Protein AF-A0A3B9PMF7-F1 (afdb_monomer_lite)

Sequence (106 aa):
FEQRCNMAQVALEPLPDEIAARKGSESGDELESHGRVDIDHLTMGDELILKGLIERHVRFAGSVRAREILNNWGVWRKKFVKVFPHEYRRALAEMAEQREAEKEAA

Foldseek 3Di:
DVVPDPPVFKDKAQADPVLVVCVPPPPDNDPPPQLPDDQDPLPDGPLVSVLSVLSVCCVPVVDPVSVVCNVVVVVNSRVDIDIGTPVNVVVSVVVVVVVVVVVVVD

pLDDT: mean 86.56, std 13.92, range [49.09, 97.94]

Secondary structure (DSSP, 8-state):
-GGGS-TTTEEEEEPP-HHHHHTTSSS-S---STTTS---TTTS-HHHHHHHHHHHHHHHH--HHHHHHHHTHHHHGGG-EEEEEHHHHHHHHHHHHHHHHHHHT-

Radius of gyration: 16.73 Å; chains: 1; bounding box: 38×31×47 Å

Structure (mmCIF, N/CA/C/O backbone):
data_AF-A0A3B9PMF7-F1
#
_entry.id   AF-A0A3B9PMF7-F1
#
loop_
_atom_site.group_PDB
_atom_site.id
_atom_site.type_symbol
_atom_site.label_atom_id
_atom_site.label_alt_id
_atom_site.label_comp_id
_atom_site.label_asym_id
_atom_site.label_entity_id
_atom_site.label_seq_id
_atom_site.pdbx_PDB_ins_code
_atom_site.Cartn_x
_atom_site.Cartn_y
_atom_site.Cartn_z
_atom_site.occupancy
_atom_site.B_iso_or_equiv
_atom_site.auth_seq_id
_atom_site.auth_comp_id
_atom_site.auth_asym_id
_atom_site.auth_atom_id
_atom_site.pdbx_PDB_model_num
ATOM 1 N N . PHE A 1 1 ? -10.395 -1.468 -15.714 1.00 87.81 1 PHE A N 1
ATOM 2 C CA . PHE A 1 1 ? -10.188 -2.208 -14.451 1.00 87.81 1 PHE A CA 1
ATOM 3 C C . PHE A 1 1 ? -11.435 -2.083 -13.594 1.00 87.81 1 PHE A C 1
ATOM 5 O O . PHE A 1 1 ? -12.094 -3.092 -13.410 1.00 87.81 1 PHE A O 1
ATOM 12 N N . GLU A 1 2 ? -11.816 -0.859 -13.231 1.00 92.81 2 GLU A N 1
ATOM 13 C CA . GLU A 1 2 ? -13.017 -0.506 -12.455 1.00 92.81 2 GLU A CA 1
ATOM 14 C C . GLU A 1 2 ? -14.310 -1.240 -12.848 1.00 92.81 2 GLU A C 1
ATOM 16 O O . GLU A 1 2 ? -14.950 -1.831 -11.991 1.00 92.81 2 GLU A O 1
ATOM 21 N N . GLN A 1 3 ? -14.639 -1.324 -14.143 1.00 94.75 3 GLN A N 1
ATOM 22 C CA . GLN A 1 3 ? -15.832 -2.042 -14.634 1.00 94.75 3 GLN A CA 1
ATOM 23 C C . GLN A 1 3 ? -15.886 -3.539 -14.262 1.00 94.75 3 GLN A C 1
ATOM 25 O O . GLN A 1 3 ? -16.918 -4.177 -14.435 1.00 94.75 3 GLN A O 1
ATOM 30 N N . ARG A 1 4 ? -14.770 -4.121 -13.805 1.00 94.88 4 ARG A N 1
ATOM 31 C CA . ARG A 1 4 ? -14.657 -5.530 -13.393 1.00 94.88 4 ARG A CA 1
ATOM 32 C C . ARG A 1 4 ? -14.503 -5.695 -11.875 1.00 94.88 4 ARG A C 1
ATOM 34 O O . ARG A 1 4 ? -14.245 -6.806 -11.423 1.00 94.88 4 ARG A O 1
ATOM 41 N N . CYS A 1 5 ? -14.615 -4.617 -11.099 1.00 95.31 5 CYS A N 1
ATOM 42 C CA . CYS A 1 5 ? -14.511 -4.637 -9.641 1.00 95.31 5 CYS A CA 1
ATOM 43 C C . CYS A 1 5 ? -15.900 -4.687 -8.990 1.00 95.31 5 CYS A C 1
ATOM 45 O O . CYS A 1 5 ? -16.852 -4.091 -9.490 1.00 95.31 5 CYS A O 1
ATOM 47 N N . ASN A 1 6 ? -16.013 -5.365 -7.843 1.00 96.38 6 ASN A N 1
ATOM 48 C CA . ASN A 1 6 ? -17.235 -5.340 -7.041 1.00 96.38 6 ASN A CA 1
ATOM 49 C C . ASN A 1 6 ? -17.338 -4.032 -6.240 1.00 96.38 6 ASN A C 1
ATOM 51 O O . ASN A 1 6 ? -17.015 -3.992 -5.052 1.00 96.38 6 ASN A O 1
ATOM 55 N N . MET A 1 7 ? -17.810 -2.971 -6.892 1.00 96.62 7 MET A N 1
ATOM 56 C CA . MET A 1 7 ? -17.906 -1.633 -6.296 1.00 96.62 7 MET A CA 1
ATOM 57 C C . MET A 1 7 ? -18.889 -1.539 -5.119 1.00 96.62 7 MET A C 1
ATOM 59 O O . MET A 1 7 ? -18.861 -0.556 -4.392 1.00 96.62 7 MET A O 1
ATOM 63 N N . ALA A 1 8 ? -19.735 -2.550 -4.889 1.00 96.69 8 ALA A N 1
ATOM 64 C CA . ALA A 1 8 ? -20.582 -2.602 -3.696 1.00 96.69 8 ALA A CA 1
ATOM 65 C C . ALA A 1 8 ? -19.786 -2.927 -2.418 1.00 96.69 8 ALA A C 1
ATOM 67 O O . ALA A 1 8 ? -20.247 -2.644 -1.316 1.00 96.69 8 ALA A O 1
ATOM 68 N N . GLN A 1 9 ? -18.610 -3.551 -2.549 1.00 96.94 9 GLN A N 1
ATOM 69 C CA . GLN A 1 9 ? -17.801 -4.008 -1.414 1.00 96.94 9 GLN A CA 1
ATOM 70 C C . GLN A 1 9 ? -16.427 -3.344 -1.331 1.00 96.94 9 GLN A C 1
ATOM 72 O O . GLN A 1 9 ? -15.784 -3.433 -0.283 1.00 96.94 9 GLN A O 1
ATOM 77 N N . VAL A 1 10 ? -15.966 -2.683 -2.396 1.00 97.69 10 VAL A N 1
ATOM 78 C CA . VAL A 1 10 ? -14.643 -2.054 -2.432 1.00 97.69 10 VAL A CA 1
ATOM 79 C C . VAL A 1 10 ? -14.703 -0.637 -2.980 1.00 97.69 10 VAL A C 1
ATOM 81 O O . VAL A 1 10 ? -15.423 -0.351 -3.933 1.00 97.69 10 VAL A O 1
ATOM 84 N N . ALA A 1 11 ? -13.850 0.221 -2.427 1.00 96.56 11 ALA A N 1
ATOM 85 C CA . ALA A 1 11 ? -13.500 1.494 -3.031 1.00 96.56 11 ALA A CA 1
ATOM 86 C C . ALA A 1 11 ? -12.210 1.357 -3.844 1.00 96.56 11 ALA A C 1
ATOM 88 O O . ALA A 1 11 ? -11.329 0.558 -3.509 1.00 96.56 11 ALA A O 1
ATOM 89 N N . LEU A 1 12 ? -12.098 2.178 -4.882 1.00 96.50 12 LEU A N 1
ATOM 90 C CA . LEU A 1 12 ? -10.883 2.362 -5.659 1.00 96.50 12 LEU A CA 1
ATOM 91 C C . LEU A 1 12 ? -10.336 3.758 -5.373 1.00 96.50 12 LEU A C 1
ATOM 93 O O . LEU A 1 12 ? -11.003 4.751 -5.652 1.00 96.50 12 LEU A O 1
ATOM 97 N N . GLU A 1 13 ? -9.134 3.828 -4.817 1.00 94.88 13 GLU A N 1
ATOM 98 C CA . GLU A 1 13 ? -8.487 5.078 -4.420 1.00 94.88 13 GLU A CA 1
ATOM 99 C C . GLU A 1 13 ? -7.184 5.258 -5.218 1.00 94.88 13 GLU A C 1
ATOM 101 O O . GLU A 1 13 ? -6.430 4.296 -5.397 1.00 94.88 13 GLU A O 1
ATOM 106 N N . PRO A 1 14 ? -6.891 6.457 -5.750 1.00 95.31 14 PRO A N 1
ATOM 107 C CA . PRO A 1 14 ? -5.600 6.712 -6.378 1.00 95.31 14 PRO A CA 1
ATOM 108 C C . PRO A 1 14 ? -4.484 6.634 -5.331 1.00 95.31 14 PRO A C 1
ATOM 110 O O . PRO A 1 14 ? -4.673 7.024 -4.181 1.00 95.31 14 PRO A O 1
ATOM 113 N N . LEU A 1 15 ? -3.302 6.162 -5.731 1.00 94.19 15 LEU A N 1
ATOM 114 C CA . LEU A 1 15 ? -2.155 6.120 -4.827 1.00 94.19 15 LEU A CA 1
ATOM 115 C C . LEU A 1 15 ? -1.698 7.556 -4.481 1.00 94.19 15 LEU A C 1
ATOM 117 O O . LEU A 1 15 ? -1.367 8.307 -5.406 1.00 94.19 15 LEU A O 1
ATOM 121 N N . PRO A 1 16 ? -1.627 7.957 -3.200 1.00 89.19 16 PRO A N 1
ATOM 122 C CA . PRO A 1 16 ? -1.130 9.276 -2.801 1.00 89.19 16 PRO A CA 1
ATOM 123 C C . PRO A 1 16 ? 0.365 9.439 -3.114 1.00 89.19 16 PRO A C 1
ATOM 125 O O . PRO A 1 16 ? 1.083 8.449 -3.268 1.00 89.19 16 PRO A O 1
ATOM 128 N N . ASP A 1 17 ? 0.820 10.682 -3.311 1.00 89.75 17 ASP A N 1
ATOM 129 C CA . ASP A 1 17 ? 2.230 11.019 -3.601 1.00 89.75 17 ASP A CA 1
ATOM 130 C C . ASP A 1 17 ? 2.971 11.350 -2.304 1.00 89.75 17 ASP A C 1
ATOM 132 O O . ASP A 1 17 ? 3.379 12.481 -2.042 1.00 89.75 17 ASP A O 1
ATOM 136 N N . GLU A 1 18 ? 3.034 10.346 -1.436 1.00 86.19 18 GLU A N 1
ATOM 137 C CA . GLU A 1 18 ? 3.550 10.452 -0.076 1.00 86.19 18 GLU A CA 1
ATOM 138 C C . GLU A 1 18 ? 5.058 10.692 -0.076 1.00 86.19 18 GLU A C 1
ATOM 140 O O . GLU A 1 18 ? 5.547 11.491 0.716 1.00 86.19 18 GLU A O 1
ATOM 145 N N . ILE A 1 19 ? 5.802 10.048 -0.981 1.00 83.69 19 ILE A N 1
ATOM 146 C CA . ILE A 1 19 ? 7.257 10.208 -1.082 1.00 83.69 19 ILE A CA 1
ATOM 147 C C . ILE A 1 19 ? 7.601 11.642 -1.494 1.00 83.69 19 ILE A C 1
ATOM 149 O O . ILE A 1 19 ? 8.506 12.244 -0.915 1.00 83.69 19 ILE A O 1
ATOM 153 N N . ALA A 1 20 ? 6.884 12.218 -2.466 1.00 83.56 20 ALA A N 1
ATOM 154 C CA . ALA A 1 20 ? 7.100 13.613 -2.841 1.00 83.56 20 ALA A CA 1
ATOM 155 C C . ALA A 1 20 ? 6.658 14.583 -1.739 1.00 83.56 20 ALA A C 1
ATOM 157 O O . ALA A 1 20 ? 7.334 15.584 -1.526 1.00 83.56 20 ALA A O 1
ATOM 158 N N . ALA A 1 21 ? 5.569 14.287 -1.023 1.00 79.44 21 ALA A N 1
ATOM 159 C CA . ALA A 1 21 ? 5.116 15.107 0.100 1.00 79.44 21 ALA A CA 1
ATOM 160 C C . ALA A 1 21 ? 6.094 15.082 1.290 1.00 79.44 21 ALA A C 1
ATOM 162 O O . ALA A 1 21 ? 6.196 16.066 2.019 1.00 79.44 21 ALA A O 1
ATOM 163 N N . ARG A 1 22 ? 6.821 13.973 1.484 1.00 74.69 22 ARG A N 1
ATOM 164 C CA . ARG A 1 22 ? 7.808 13.817 2.563 1.00 74.69 22 ARG A CA 1
ATOM 165 C C . ARG A 1 22 ? 9.158 14.462 2.250 1.00 74.69 22 ARG A C 1
ATOM 167 O O . ARG A 1 22 ? 9.859 14.848 3.187 1.00 74.69 22 ARG A O 1
ATOM 174 N N . LYS A 1 23 ? 9.509 14.595 0.963 1.00 67.50 23 LYS A N 1
ATOM 175 C CA . LYS A 1 23 ? 10.734 15.272 0.512 1.00 67.50 23 LYS A CA 1
ATOM 176 C C . LYS A 1 23 ? 10.790 16.694 1.073 1.00 67.50 23 LYS A C 1
ATOM 178 O O . LYS A 1 23 ? 10.004 17.552 0.681 1.00 67.50 23 LYS A O 1
ATOM 183 N N . GLY A 1 24 ? 11.747 16.939 1.967 1.00 60.31 24 GLY A N 1
ATOM 184 C CA . GLY A 1 24 ? 11.939 18.231 2.638 1.00 60.31 24 GLY A CA 1
ATOM 185 C C . GLY A 1 24 ? 11.293 18.360 4.024 1.00 60.31 24 GLY A C 1
ATOM 186 O O . GLY A 1 24 ? 11.369 19.436 4.610 1.00 60.31 24 GLY A O 1
ATOM 187 N N . SER A 1 25 ? 10.686 17.297 4.566 1.00 64.62 25 SER A N 1
ATOM 188 C CA . SER A 1 25 ? 10.259 17.241 5.974 1.00 64.62 25 SER A CA 1
ATOM 189 C C . SER A 1 25 ? 11.411 16.819 6.904 1.00 64.62 25 SER A C 1
ATOM 191 O O . SER A 1 25 ? 12.331 16.125 6.478 1.00 64.62 25 SER A O 1
ATOM 193 N N . GLU A 1 26 ? 11.370 17.215 8.185 1.00 55.66 26 GLU A N 1
ATOM 194 C CA . GLU A 1 26 ? 12.405 16.878 9.191 1.00 55.66 26 GLU A CA 1
ATOM 195 C C . GLU A 1 26 ? 12.543 15.365 9.456 1.00 55.66 26 GLU A C 1
ATOM 197 O O . GLU A 1 26 ? 13.562 14.901 9.966 1.00 55.66 26 GLU A O 1
ATOM 202 N N . SER A 1 27 ? 11.537 14.571 9.076 1.00 53.28 27 SER A N 1
ATOM 203 C CA . SER A 1 27 ? 11.642 13.113 9.003 1.00 53.28 27 SER A CA 1
ATOM 204 C C . SER A 1 27 ? 12.359 12.741 7.702 1.00 53.28 27 SER A C 1
ATOM 206 O O . SER A 1 27 ? 11.709 12.611 6.670 1.00 53.28 27 SER A O 1
ATOM 208 N N . GLY A 1 28 ? 13.689 12.640 7.750 1.00 49.09 28 GLY A N 1
ATOM 209 C CA . GLY A 1 28 ? 14.573 12.513 6.584 1.00 49.09 28 GLY A CA 1
ATOM 210 C C . GLY A 1 28 ? 14.181 11.492 5.500 1.00 49.09 28 GLY A C 1
ATOM 211 O O . GLY A 1 28 ? 13.415 10.553 5.718 1.00 49.09 28 GLY A O 1
ATOM 212 N N . ASP A 1 29 ? 14.776 11.678 4.316 1.00 51.44 29 ASP A N 1
ATOM 213 C CA . ASP A 1 29 ? 14.541 10.904 3.082 1.00 51.44 29 ASP A CA 1
ATOM 214 C C . ASP A 1 29 ? 14.922 9.408 3.183 1.00 51.44 29 ASP A C 1
ATOM 216 O O . ASP A 1 29 ? 14.587 8.609 2.304 1.00 51.44 29 ASP A O 1
ATOM 220 N N . GLU A 1 30 ? 15.611 8.996 4.249 1.00 51.47 30 GLU A N 1
ATOM 221 C CA . GLU A 1 30 ? 16.131 7.642 4.418 1.00 51.47 30 GLU A CA 1
ATOM 222 C C . GLU A 1 30 ? 15.145 6.727 5.151 1.00 51.47 30 GLU A C 1
ATOM 224 O O . GLU A 1 30 ? 15.212 6.512 6.359 1.00 51.47 30 GLU A O 1
ATOM 229 N N . LEU A 1 31 ? 14.275 6.085 4.374 1.00 54.84 31 LEU A N 1
ATOM 230 C CA . LEU A 1 31 ? 13.784 4.748 4.717 1.00 54.84 31 LEU A CA 1
ATOM 231 C C . LEU A 1 31 ? 14.308 3.709 3.709 1.00 54.84 31 LEU A C 1
ATOM 233 O O . LEU A 1 31 ? 13.605 2.778 3.328 1.00 54.84 31 LEU A O 1
ATOM 237 N N . GLU A 1 32 ? 15.550 3.862 3.240 1.00 52.62 32 GLU A N 1
ATOM 238 C CA . GLU A 1 32 ? 16.166 2.954 2.263 1.00 52.62 32 GLU A CA 1
ATOM 239 C C . GLU A 1 32 ? 16.997 1.853 2.934 1.00 52.62 32 GLU A C 1
ATOM 241 O O . GLU A 1 32 ? 18.189 1.687 2.703 1.00 52.62 32 GLU A O 1
ATOM 246 N N . SER A 1 33 ? 16.346 1.001 3.724 1.00 53.19 33 SER A N 1
ATOM 247 C CA . SER A 1 33 ? 16.877 -0.342 3.981 1.00 53.19 33 SER A CA 1
ATOM 248 C C . SER A 1 33 ? 16.244 -1.298 2.969 1.00 53.19 33 SER A C 1
ATOM 250 O O . SER A 1 33 ? 15.332 -2.059 3.300 1.00 53.19 33 SER A O 1
ATOM 252 N N . HIS A 1 34 ? 16.707 -1.208 1.714 1.00 52.38 34 HIS A N 1
ATOM 253 C CA . HIS A 1 34 ? 16.377 -2.038 0.545 1.00 52.38 34 HIS A CA 1
ATOM 254 C C . HIS A 1 34 ? 15.593 -3.326 0.873 1.00 52.38 34 HIS A C 1
ATOM 256 O O . HIS A 1 34 ? 16.185 -4.396 1.067 1.00 52.38 34 HIS A O 1
ATOM 262 N N . GLY A 1 35 ? 14.263 -3.248 0.963 1.00 53.34 35 GLY A N 1
ATOM 263 C CA . GLY A 1 35 ? 13.368 -4.387 1.204 1.00 53.34 35 GLY A CA 1
ATOM 264 C C . GLY A 1 35 ? 13.629 -5.250 2.453 1.00 53.34 35 GLY A C 1
ATOM 265 O O . GLY A 1 35 ? 13.096 -6.358 2.507 1.00 53.34 35 GLY A O 1
ATOM 266 N N . ARG A 1 36 ? 14.449 -4.796 3.413 1.00 57.62 36 ARG A N 1
ATOM 267 C CA . ARG A 1 36 ? 14.772 -5.486 4.683 1.00 57.62 36 ARG A CA 1
ATOM 268 C C . ARG A 1 36 ? 13.911 -5.028 5.865 1.00 57.62 36 ARG A C 1
ATOM 270 O O . ARG A 1 36 ? 13.946 -5.675 6.901 1.00 57.62 36 ARG A O 1
ATOM 277 N N . VAL A 1 37 ? 13.172 -3.932 5.711 1.00 63.19 37 VAL A N 1
ATOM 278 C CA . VAL A 1 37 ? 12.221 -3.437 6.718 1.00 63.19 37 VAL A CA 1
ATOM 279 C C . VAL A 1 37 ? 10.928 -4.236 6.605 1.00 63.19 37 VAL A C 1
ATOM 281 O O . VAL A 1 37 ? 10.489 -4.504 5.481 1.00 63.19 37 VAL A O 1
ATOM 284 N N . ASP A 1 38 ? 10.342 -4.626 7.735 1.00 74.44 38 ASP A N 1
ATOM 285 C CA . ASP A 1 38 ? 9.016 -5.238 7.769 1.00 74.44 38 ASP A CA 1
ATOM 286 C C . ASP A 1 38 ? 7.964 -4.258 7.251 1.00 74.44 38 ASP A C 1
ATOM 288 O O . ASP A 1 38 ? 7.966 -3.076 7.579 1.00 74.44 38 ASP A O 1
ATOM 292 N N . ILE A 1 39 ? 7.101 -4.755 6.369 1.00 75.81 39 ILE A N 1
ATOM 293 C CA . ILE A 1 39 ? 6.080 -3.944 5.714 1.00 75.81 39 ILE A CA 1
ATOM 294 C C . ILE A 1 39 ? 4.838 -3.999 6.586 1.00 75.81 39 ILE A C 1
ATOM 296 O O . ILE A 1 39 ? 4.214 -5.055 6.696 1.00 75.81 39 ILE A O 1
ATOM 300 N N . ASP A 1 40 ? 4.481 -2.861 7.167 1.00 78.88 40 ASP A N 1
ATOM 301 C CA . ASP A 1 40 ? 3.295 -2.716 7.998 1.00 78.88 40 ASP A CA 1
ATOM 302 C C . ASP A 1 40 ? 2.313 -1.726 7.364 1.00 78.88 40 ASP A C 1
ATOM 304 O O . ASP A 1 40 ? 2.578 -0.533 7.236 1.00 78.88 40 ASP A O 1
ATOM 308 N N . HIS A 1 41 ? 1.152 -2.244 6.973 1.00 80.38 41 HIS A N 1
ATOM 309 C CA . HIS A 1 41 ? 0.080 -1.486 6.334 1.00 80.38 41 HIS A CA 1
ATOM 310 C C . HIS A 1 41 ? -0.664 -0.535 7.280 1.00 80.38 41 HIS A C 1
ATOM 312 O O . HIS A 1 41 ? -1.465 0.268 6.807 1.00 80.38 41 HIS A O 1
ATOM 318 N N . LEU A 1 42 ? -0.443 -0.637 8.594 1.00 80.12 42 LEU A N 1
ATOM 319 C CA . LEU A 1 42 ? -1.070 0.234 9.588 1.00 80.12 42 LEU A CA 1
ATOM 320 C C . LEU A 1 42 ? -0.220 1.459 9.922 1.00 80.12 42 LEU A C 1
ATOM 322 O O . LEU A 1 42 ? -0.760 2.461 10.385 1.00 80.12 42 LEU A O 1
ATOM 326 N N . THR A 1 43 ? 1.096 1.375 9.727 1.00 80.00 43 THR A N 1
ATOM 327 C CA . THR A 1 43 ? 2.049 2.403 10.173 1.00 80.00 43 THR A CA 1
ATOM 328 C C . THR A 1 43 ? 2.847 3.025 9.032 1.00 80.00 43 THR A C 1
ATOM 330 O O . THR A 1 43 ? 3.380 4.124 9.188 1.00 80.00 43 THR A O 1
ATOM 333 N N . MET A 1 44 ? 2.919 2.363 7.875 1.00 83.88 44 MET A N 1
ATOM 334 C CA . MET A 1 44 ? 3.617 2.869 6.697 1.00 83.88 44 MET A CA 1
ATOM 335 C C . MET A 1 44 ? 2.643 3.444 5.666 1.00 83.88 44 MET A C 1
ATOM 337 O O . MET A 1 44 ? 1.510 2.991 5.533 1.00 83.88 44 MET A O 1
ATOM 341 N N . GLY A 1 45 ? 3.124 4.423 4.898 1.00 88.56 45 GLY A N 1
ATOM 342 C CA . GLY A 1 45 ? 2.388 4.975 3.761 1.00 88.56 45 GLY A CA 1
ATOM 343 C C . GLY A 1 45 ? 2.225 3.962 2.623 1.00 88.56 45 GLY A C 1
ATOM 344 O O . GLY A 1 45 ? 3.120 3.143 2.368 1.00 88.56 45 GLY A O 1
ATOM 345 N N . ASP A 1 46 ? 1.095 4.032 1.920 1.00 91.88 46 ASP A N 1
ATOM 346 C CA . ASP A 1 46 ? 0.745 3.110 0.835 1.00 91.88 46 ASP A CA 1
ATOM 347 C C . ASP A 1 46 ? 1.790 3.111 -0.291 1.00 91.88 46 ASP A C 1
ATOM 349 O O . ASP A 1 46 ? 2.104 2.061 -0.863 1.00 91.88 46 ASP A O 1
ATOM 353 N N . GLU A 1 47 ? 2.349 4.279 -0.623 1.00 92.25 47 GLU A N 1
ATOM 354 C CA . GLU A 1 47 ? 3.350 4.402 -1.680 1.00 92.25 47 GLU A CA 1
ATOM 355 C C . GLU A 1 47 ? 4.652 3.695 -1.295 1.00 92.25 47 GLU A C 1
ATOM 357 O O . GLU A 1 47 ? 5.251 2.995 -2.120 1.00 92.25 47 GLU A O 1
ATOM 362 N N . LEU A 1 48 ? 5.071 3.845 -0.036 1.00 88.88 48 LEU A N 1
ATOM 363 C CA . LEU A 1 48 ? 6.277 3.214 0.495 1.00 88.88 48 LEU A CA 1
ATOM 364 C C . LEU A 1 48 ? 6.128 1.694 0.534 1.00 88.88 48 LEU A C 1
ATOM 366 O O . LEU A 1 48 ? 7.021 0.975 0.077 1.00 88.88 48 LEU A O 1
ATOM 370 N N . ILE A 1 49 ? 4.983 1.211 1.021 1.00 91.19 49 ILE A N 1
ATOM 371 C CA . ILE A 1 49 ? 4.644 -0.215 1.042 1.00 91.19 49 ILE A CA 1
ATOM 372 C C . ILE A 1 49 ? 4.720 -0.789 -0.371 1.00 91.19 49 ILE A C 1
ATOM 374 O O . ILE A 1 49 ? 5.410 -1.784 -0.609 1.00 91.19 49 ILE A O 1
ATOM 378 N N . LEU A 1 50 ? 4.042 -0.149 -1.326 1.00 94.19 50 LEU A N 1
ATOM 379 C CA . LEU A 1 50 ? 3.982 -0.627 -2.700 1.00 94.19 50 LEU A CA 1
ATOM 380 C C . LEU A 1 50 ? 5.370 -0.659 -3.348 1.00 94.19 50 LEU A C 1
ATOM 382 O O . LEU A 1 50 ? 5.747 -1.679 -3.930 1.00 94.19 50 LEU A O 1
ATOM 386 N N . LYS A 1 51 ? 6.145 0.426 -3.231 1.00 92.69 51 LYS A N 1
ATOM 387 C CA . LYS A 1 51 ? 7.504 0.494 -3.782 1.00 92.69 51 LYS A CA 1
ATOM 388 C C . LYS A 1 51 ? 8.394 -0.599 -3.172 1.00 92.69 51 LYS A C 1
ATOM 390 O O . LYS A 1 51 ? 9.041 -1.334 -3.918 1.00 92.69 51 LYS A O 1
ATOM 395 N N . GLY A 1 52 ? 8.338 -0.795 -1.851 1.00 91.06 52 GLY A N 1
ATOM 396 C CA . GLY A 1 52 ? 9.085 -1.844 -1.149 1.00 91.06 52 GLY A CA 1
ATOM 397 C C . GLY A 1 52 ? 8.702 -3.270 -1.572 1.00 91.06 52 GLY A C 1
ATOM 398 O O . GLY A 1 52 ? 9.578 -4.120 -1.761 1.00 91.06 52 GLY A O 1
ATOM 399 N N . LEU A 1 53 ? 7.412 -3.551 -1.793 1.00 93.69 53 LEU A N 1
ATOM 400 C CA . LEU A 1 53 ? 6.957 -4.844 -2.325 1.00 93.69 53 LEU A CA 1
ATOM 401 C C . LEU A 1 53 ? 7.479 -5.094 -3.747 1.00 93.69 53 LEU A C 1
ATOM 403 O O . LEU A 1 53 ? 7.911 -6.206 -4.062 1.00 93.69 53 LEU A O 1
ATOM 407 N N . ILE A 1 54 ? 7.483 -4.067 -4.598 1.00 94.81 54 ILE A N 1
ATOM 408 C CA . ILE A 1 54 ? 7.997 -4.163 -5.971 1.00 94.81 54 ILE A CA 1
ATOM 409 C C . ILE A 1 54 ? 9.516 -4.390 -5.961 1.00 94.81 54 ILE A C 1
ATOM 411 O O . ILE A 1 54 ? 10.010 -5.234 -6.711 1.00 94.81 54 ILE A O 1
ATOM 415 N N . GLU A 1 55 ? 10.262 -3.727 -5.076 1.00 93.88 55 GLU A N 1
ATOM 416 C CA . GLU A 1 55 ? 11.698 -3.971 -4.871 1.00 93.88 55 GLU A CA 1
ATOM 417 C C . GLU A 1 55 ? 11.985 -5.410 -4.429 1.00 93.88 55 GLU A C 1
ATOM 419 O O . GLU A 1 55 ? 12.856 -6.076 -5.002 1.00 93.88 55 GLU A O 1
ATOM 424 N N . ARG A 1 56 ? 11.222 -5.930 -3.455 1.00 92.69 56 ARG A N 1
ATOM 425 C CA . ARG A 1 56 ? 11.309 -7.341 -3.042 1.00 92.69 56 ARG A CA 1
ATOM 426 C C . ARG A 1 56 ? 11.033 -8.271 -4.221 1.00 92.69 56 ARG A C 1
ATOM 428 O O . ARG A 1 56 ? 11.762 -9.241 -4.410 1.00 92.69 56 ARG A O 1
ATOM 435 N N . HIS A 1 57 ? 10.041 -7.963 -5.053 1.00 95.56 57 HIS A N 1
ATOM 436 C CA . HIS A 1 57 ? 9.740 -8.761 -6.237 1.00 95.56 57 HIS A CA 1
ATOM 437 C C . HIS A 1 57 ? 10.884 -8.745 -7.269 1.00 95.56 57 HIS A C 1
ATOM 439 O O . HIS A 1 57 ? 11.228 -9.797 -7.805 1.00 95.56 57 HIS A O 1
ATOM 445 N N . VAL A 1 58 ? 11.548 -7.605 -7.504 1.00 95.44 58 VAL A N 1
ATOM 446 C CA . VAL A 1 58 ? 12.767 -7.565 -8.340 1.00 95.44 58 VAL A CA 1
ATOM 447 C C . VAL A 1 58 ? 13.866 -8.440 -7.744 1.00 95.44 58 VAL A C 1
ATOM 449 O O . VAL A 1 58 ? 14.500 -9.196 -8.478 1.00 95.44 58 VAL A O 1
ATOM 452 N N . ARG A 1 59 ? 14.087 -8.356 -6.428 1.00 92.25 59 ARG A N 1
ATOM 453 C CA . ARG A 1 59 ? 15.132 -9.120 -5.736 1.00 92.25 59 ARG A CA 1
ATOM 454 C C . ARG A 1 59 ? 14.895 -10.626 -5.809 1.00 92.25 59 ARG A C 1
ATOM 456 O O . ARG A 1 59 ? 15.820 -11.360 -6.131 1.00 92.25 59 ARG A O 1
ATOM 463 N N . PHE A 1 60 ? 13.688 -11.076 -5.477 1.00 94.69 60 PHE A N 1
ATOM 464 C CA . PHE A 1 60 ? 13.398 -12.501 -5.319 1.00 94.69 60 PHE A CA 1
ATOM 465 C C . PHE A 1 60 ? 12.970 -13.184 -6.619 1.00 94.69 60 PHE A C 1
ATOM 467 O O . PHE A 1 60 ? 13.228 -14.370 -6.781 1.00 94.69 60 PHE A O 1
ATOM 474 N N . ALA A 1 61 ? 12.343 -12.458 -7.550 1.00 96.25 61 ALA A N 1
ATOM 475 C CA . ALA A 1 61 ? 11.843 -13.025 -8.805 1.00 96.25 61 ALA A CA 1
ATOM 476 C C . ALA A 1 61 ? 12.589 -12.530 -10.056 1.00 96.25 61 ALA A C 1
ATOM 478 O O . ALA A 1 61 ? 12.279 -12.972 -11.159 1.00 96.25 61 ALA A O 1
ATOM 479 N N . GLY A 1 62 ? 13.535 -11.591 -9.931 1.00 94.94 62 GLY A N 1
ATOM 480 C CA . GLY A 1 62 ? 14.297 -11.073 -11.075 1.00 94.94 62 GLY A CA 1
ATOM 481 C C . GLY A 1 62 ? 13.450 -10.328 -12.114 1.00 94.94 62 GLY A C 1
ATOM 482 O O . GLY A 1 62 ? 13.865 -10.193 -13.263 1.00 94.94 62 GLY A O 1
ATOM 483 N N . SER A 1 63 ? 12.258 -9.854 -11.738 1.00 97.88 63 SER A N 1
ATOM 484 C CA . SER A 1 63 ? 11.266 -9.312 -12.673 1.00 97.88 63 SER A CA 1
ATOM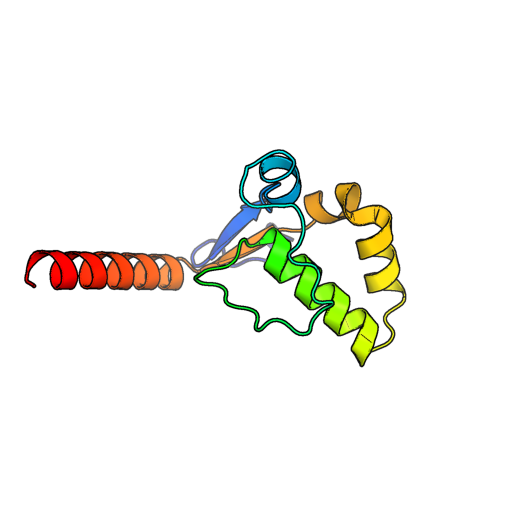 485 C C . SER A 1 63 ? 11.761 -8.054 -13.397 1.00 97.88 63 SER A C 1
ATOM 487 O O . SER A 1 63 ? 11.908 -6.983 -12.803 1.00 97.88 63 SER A O 1
ATOM 489 N N . VAL A 1 64 ? 11.972 -8.176 -14.715 1.00 97.94 64 VAL A N 1
ATOM 490 C CA . VAL A 1 64 ? 12.343 -7.057 -15.603 1.00 97.94 64 VAL A CA 1
ATOM 491 C C . VA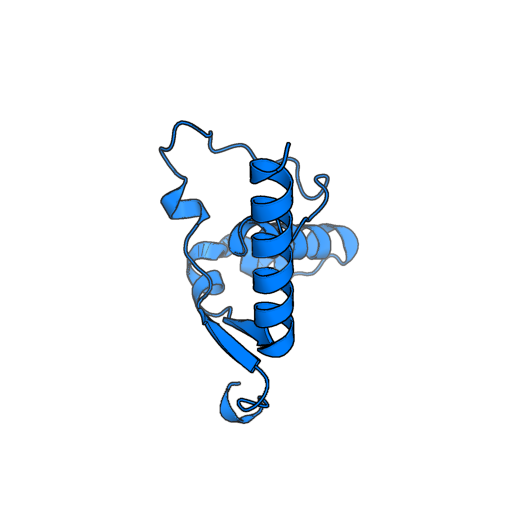L A 1 64 ? 11.275 -5.969 -15.561 1.00 97.94 64 VAL A C 1
ATOM 493 O O . VAL A 1 64 ? 11.589 -4.790 -15.421 1.00 97.94 64 VAL A O 1
ATOM 496 N N . ARG A 1 65 ? 9.999 -6.368 -15.578 1.00 97.75 65 ARG A N 1
ATOM 497 C CA . ARG A 1 65 ? 8.876 -5.434 -15.526 1.00 97.75 65 ARG A CA 1
ATOM 498 C C . ARG A 1 65 ? 8.851 -4.623 -14.233 1.00 97.75 65 ARG A C 1
ATOM 500 O O . ARG A 1 65 ? 8.618 -3.420 -14.266 1.00 97.75 65 ARG A O 1
ATOM 507 N N . ALA A 1 66 ? 9.101 -5.260 -13.094 1.00 97.25 66 ALA A N 1
ATOM 508 C CA . ALA A 1 66 ? 9.164 -4.546 -11.823 1.00 97.25 66 ALA A CA 1
ATOM 509 C C . ALA A 1 66 ? 10.348 -3.569 -11.775 1.00 97.25 66 ALA A C 1
ATOM 511 O O . ALA A 1 66 ? 10.202 -2.458 -11.272 1.00 97.25 66 ALA A O 1
ATOM 512 N N . ARG A 1 67 ? 11.484 -3.925 -12.389 1.00 97.31 67 ARG A N 1
ATOM 513 C CA . ARG A 1 67 ? 12.629 -3.015 -12.537 1.00 97.31 67 ARG A CA 1
ATOM 514 C C . ARG A 1 67 ? 12.291 -1.797 -13.401 1.00 97.31 67 ARG A C 1
ATOM 516 O O . ARG A 1 67 ? 12.614 -0.680 -13.016 1.00 97.31 67 ARG A O 1
ATOM 523 N N . GLU A 1 68 ? 11.594 -1.985 -14.522 1.00 97.88 68 GLU A N 1
ATOM 524 C CA . GLU A 1 68 ? 11.101 -0.873 -15.354 1.00 97.88 68 GLU A CA 1
ATOM 525 C C . GLU A 1 68 ? 10.162 0.065 -14.588 1.00 97.88 68 GLU A C 1
ATOM 527 O O . GLU A 1 68 ? 10.245 1.286 -14.754 1.00 97.88 68 GLU A O 1
ATOM 532 N N . ILE A 1 69 ? 9.275 -0.507 -13.763 1.00 97.56 69 ILE A N 1
ATOM 533 C CA . ILE A 1 69 ? 8.337 0.247 -12.927 1.00 97.56 69 ILE A CA 1
ATOM 534 C C . ILE A 1 69 ? 9.099 1.123 -11.931 1.00 97.56 69 ILE A C 1
ATOM 536 O O . ILE A 1 69 ? 8.831 2.322 -11.869 1.00 97.56 69 ILE A O 1
ATOM 540 N N . LEU A 1 70 ? 10.072 0.555 -11.209 1.00 95.38 70 LEU A N 1
ATOM 541 C CA . LEU A 1 70 ? 10.895 1.296 -10.245 1.00 95.38 70 LEU A CA 1
ATOM 542 C C . LEU A 1 70 ? 11.722 2.397 -10.921 1.00 95.38 70 LEU A C 1
ATOM 544 O O . LEU A 1 70 ? 11.749 3.525 -10.436 1.00 95.38 70 LEU A O 1
ATOM 548 N N . ASN A 1 71 ? 12.327 2.110 -12.078 1.00 96.50 71 ASN A N 1
ATOM 549 C CA . ASN A 1 71 ? 13.128 3.087 -12.825 1.00 96.50 71 ASN A CA 1
ATOM 550 C C . ASN A 1 71 ? 12.308 4.290 -13.319 1.00 96.50 71 ASN A C 1
ATOM 552 O O . ASN A 1 71 ? 12.858 5.365 -13.530 1.00 96.50 71 ASN A O 1
ATOM 556 N N . ASN A 1 72 ? 10.998 4.121 -13.516 1.00 96.62 72 ASN A N 1
ATOM 557 C CA . ASN A 1 72 ? 10.099 5.161 -14.021 1.00 96.62 72 ASN A CA 1
ATOM 558 C C . ASN A 1 72 ? 8.966 5.452 -13.022 1.00 96.62 72 ASN A C 1
ATOM 560 O O . ASN A 1 72 ? 7.819 5.690 -13.419 1.00 96.62 72 ASN A O 1
ATOM 564 N N . TRP A 1 73 ? 9.278 5.404 -11.722 1.00 94.38 73 TRP A N 1
ATOM 565 C CA . TRP A 1 73 ? 8.283 5.382 -10.649 1.00 94.38 73 TRP A CA 1
ATOM 566 C C . TRP A 1 73 ? 7.248 6.507 -10.745 1.00 94.38 73 TRP A C 1
ATOM 568 O O . TRP A 1 73 ? 6.055 6.226 -10.719 1.00 94.38 73 TRP A O 1
ATOM 578 N N . GLY A 1 74 ? 7.671 7.756 -10.972 1.00 93.19 74 GLY A N 1
ATOM 579 C CA . GLY A 1 74 ? 6.768 8.915 -11.061 1.00 93.19 74 GLY A CA 1
ATOM 580 C C . GLY A 1 74 ? 5.689 8.813 -12.152 1.00 93.19 74 GLY A C 1
ATOM 581 O O . GLY A 1 74 ? 4.615 9.404 -12.025 1.00 93.19 74 GLY A O 1
ATOM 582 N N . VAL A 1 75 ? 5.938 8.030 -13.209 1.00 95.38 75 VAL A N 1
ATOM 583 C CA . VAL A 1 75 ? 4.961 7.755 -14.275 1.00 95.38 75 VAL A CA 1
ATOM 584 C C . VAL A 1 75 ? 4.093 6.549 -13.920 1.00 95.38 75 VAL A C 1
ATOM 586 O O . VAL A 1 75 ? 2.880 6.577 -14.132 1.00 95.38 75 VAL A O 1
ATOM 589 N N . TRP A 1 76 ? 4.693 5.480 -13.389 1.00 96.62 76 TRP A N 1
ATOM 590 C CA . TRP A 1 76 ? 3.973 4.242 -13.083 1.00 96.62 76 TRP A CA 1
ATOM 591 C C . TRP A 1 76 ? 3.093 4.340 -11.842 1.00 96.62 76 TRP A C 1
ATOM 593 O O . TRP A 1 76 ? 2.001 3.776 -11.864 1.00 96.62 76 TRP A O 1
ATOM 603 N N . ARG A 1 77 ? 3.497 5.091 -10.809 1.00 94.81 77 ARG A N 1
ATOM 604 C CA . ARG A 1 77 ? 2.725 5.265 -9.566 1.00 94.81 77 ARG A CA 1
ATOM 605 C C . ARG A 1 77 ? 1.298 5.740 -9.828 1.00 94.81 77 ARG A C 1
ATOM 607 O O . ARG A 1 77 ? 0.354 5.209 -9.261 1.00 94.81 77 ARG A O 1
ATOM 614 N N . LYS A 1 78 ? 1.127 6.642 -10.801 1.00 95.75 78 LYS A N 1
ATOM 615 C CA . LYS A 1 78 ? -0.171 7.211 -11.204 1.00 95.75 78 LYS A CA 1
ATOM 616 C C . LYS A 1 78 ? -1.114 6.191 -11.848 1.00 95.75 78 LYS A C 1
ATOM 618 O O . LYS A 1 78 ? -2.287 6.483 -12.045 1.00 95.75 78 LYS A O 1
ATOM 623 N N . LYS A 1 79 ? -0.598 5.021 -12.231 1.00 95.62 79 LYS A N 1
ATOM 624 C CA . LYS A 1 79 ? -1.372 3.923 -12.824 1.00 95.62 79 LYS A CA 1
ATOM 625 C C . LYS A 1 79 ? -1.788 2.879 -11.788 1.00 95.62 79 LYS A C 1
ATOM 627 O O . LYS A 1 7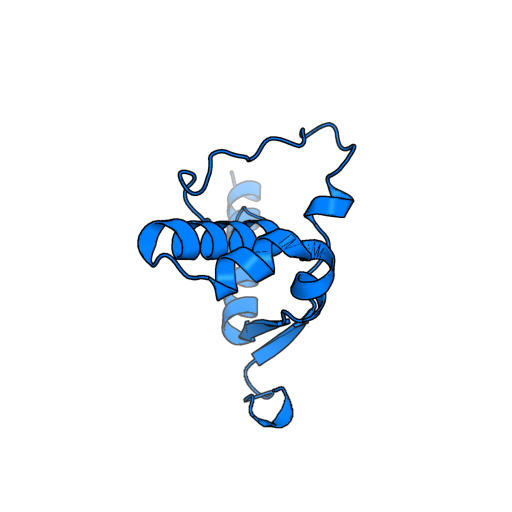9 ? -2.577 1.998 -12.125 1.00 95.62 79 LYS A O 1
ATOM 632 N N . PHE A 1 80 ? -1.255 2.947 -10.568 1.00 96.56 80 PHE A N 1
ATOM 633 C CA . PHE A 1 80 ? -1.692 2.096 -9.470 1.00 96.56 80 PHE A CA 1
ATOM 634 C C . PHE A 1 80 ? -2.945 2.670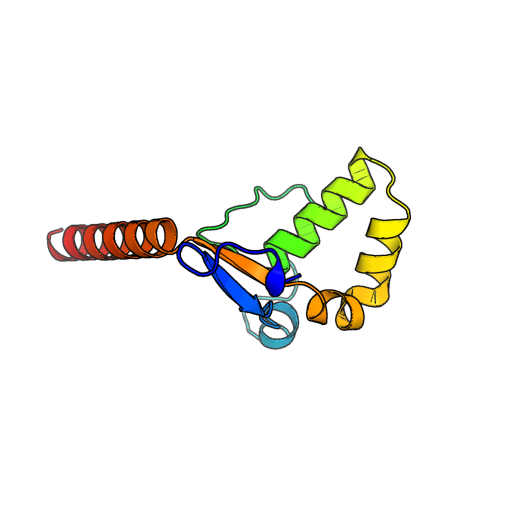 -8.817 1.00 96.56 80 PHE A C 1
ATOM 636 O O . PHE A 1 80 ? -3.111 3.881 -8.684 1.00 96.56 80 P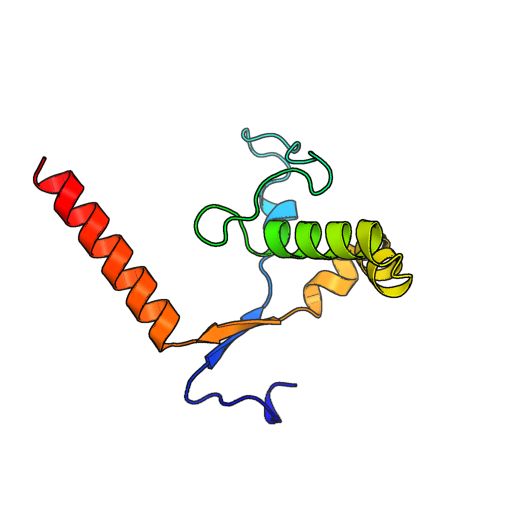HE A O 1
ATOM 643 N N . VAL A 1 81 ? -3.822 1.760 -8.411 1.00 95.56 81 VAL A N 1
ATOM 644 C CA . VAL A 1 81 ? -5.072 2.061 -7.722 1.00 95.56 81 VAL A CA 1
ATOM 645 C C . VAL A 1 81 ? -5.120 1.169 -6.492 1.00 95.56 81 VAL A C 1
ATOM 647 O O . VAL A 1 81 ? -4.964 -0.049 -6.604 1.00 95.56 81 VAL A O 1
ATOM 650 N N . LYS A 1 82 ? -5.319 1.776 -5.327 1.00 95.25 82 LYS A N 1
ATOM 651 C CA . LYS A 1 82 ? -5.559 1.074 -4.074 1.00 95.25 82 LYS A CA 1
ATOM 652 C C . LYS A 1 82 ? -6.982 0.535 -4.094 1.00 95.25 82 LYS A C 1
ATOM 654 O O . LYS A 1 82 ? -7.940 1.275 -4.295 1.00 95.25 82 LYS A O 1
ATOM 659 N N . VAL A 1 83 ? -7.112 -0.770 -3.900 1.00 95.88 83 VAL A N 1
ATOM 660 C CA . VAL A 1 83 ? -8.407 -1.426 -3.716 1.00 95.88 83 VAL A CA 1
ATOM 661 C C . VAL A 1 83 ? -8.622 -1.572 -2.221 1.00 95.88 83 VAL A C 1
ATOM 663 O O . VAL A 1 83 ? -7.831 -2.245 -1.561 1.00 95.88 83 VAL A O 1
ATOM 666 N N . PHE A 1 84 ? -9.671 -0.954 -1.685 1.00 94.81 84 PHE A N 1
ATOM 667 C CA . PHE A 1 84 ? -9.902 -0.937 -0.246 1.00 94.81 84 PHE A CA 1
ATOM 668 C C . PHE A 1 84 ? -11.317 -1.401 0.120 1.00 94.81 84 PHE A C 1
ATOM 670 O O . PHE A 1 84 ? -12.289 -0.691 -0.171 1.00 94.81 84 PHE A O 1
ATOM 677 N N . PRO A 1 85 ? -11.464 -2.583 0.749 1.00 97.19 85 PRO A N 1
ATOM 678 C CA . PRO A 1 85 ? -12.769 -3.102 1.143 1.00 97.19 85 PRO A CA 1
ATOM 679 C C . PRO A 1 85 ? -13.469 -2.211 2.177 1.00 97.19 85 PRO A C 1
ATOM 681 O O . PRO A 1 85 ? -12.843 -1.737 3.126 1.00 97.19 85 PRO A O 1
ATOM 684 N N . HIS A 1 86 ? -14.779 -2.006 2.028 1.00 96.56 86 HIS A N 1
ATOM 685 C CA . HIS A 1 86 ? -15.559 -1.173 2.952 1.00 96.56 86 HIS A CA 1
ATOM 686 C C . HIS A 1 86 ? -15.596 -1.749 4.369 1.00 96.56 86 HIS A C 1
ATOM 688 O O . HIS A 1 86 ? -15.349 -1.020 5.325 1.00 96.56 86 HIS A O 1
ATOM 694 N N . GLU A 1 87 ? -15.813 -3.058 4.496 1.00 97.00 87 GLU A N 1
ATOM 695 C CA . GLU A 1 87 ? -15.846 -3.743 5.794 1.00 97.00 87 GLU A CA 1
ATOM 696 C C . GLU A 1 87 ? -14.502 -3.656 6.519 1.00 97.00 87 GLU A C 1
ATOM 698 O O . GLU A 1 87 ? -14.449 -3.454 7.728 1.00 97.00 87 GLU A O 1
ATOM 703 N N . TYR A 1 88 ? -13.405 -3.739 5.765 1.00 95.06 88 TYR A N 1
ATOM 704 C CA . TYR A 1 88 ? -12.068 -3.603 6.325 1.00 95.06 88 TYR A CA 1
ATOM 705 C C . TYR A 1 88 ? -11.791 -2.169 6.791 1.00 95.06 88 TYR A C 1
ATOM 707 O O . TYR A 1 88 ? -11.273 -1.972 7.886 1.00 95.06 88 TYR A O 1
ATOM 715 N N . ARG A 1 89 ? -12.219 -1.160 6.017 1.00 93.00 89 ARG A N 1
ATOM 716 C CA . ARG A 1 89 ? -12.177 0.247 6.450 1.00 93.00 89 ARG A CA 1
ATOM 717 C C . ARG A 1 89 ? -12.923 0.458 7.761 1.00 93.00 89 ARG A C 1
ATOM 719 O O . ARG A 1 89 ? -12.401 1.130 8.643 1.00 93.00 89 ARG A O 1
ATOM 726 N N . ARG A 1 90 ? -14.121 -0.122 7.882 1.00 95.19 90 ARG A N 1
ATOM 727 C CA . ARG A 1 90 ? -14.931 -0.023 9.098 1.00 95.19 90 ARG A CA 1
ATOM 728 C C . ARG A 1 90 ? -14.213 -0.656 10.290 1.00 95.19 90 ARG A C 1
ATOM 730 O O . ARG A 1 90 ? -14.046 0.009 11.301 1.00 95.19 90 ARG A O 1
ATOM 737 N N . ALA A 1 91 ? -13.703 -1.878 10.134 1.00 94.88 91 ALA A N 1
ATOM 738 C CA . ALA A 1 91 ? -12.966 -2.564 11.194 1.00 94.88 91 ALA A CA 1
ATOM 739 C C . ALA A 1 91 ? -11.725 -1.777 11.655 1.00 94.88 91 ALA A C 1
ATOM 741 O O . ALA A 1 91 ? -11.439 -1.711 12.847 1.00 94.88 91 ALA A O 1
ATOM 742 N N . LEU A 1 92 ? -10.990 -1.148 10.730 1.00 92.00 92 LEU A N 1
ATOM 743 C CA . LEU A 1 92 ? -9.848 -0.298 11.080 1.00 92.00 92 LEU A CA 1
ATOM 744 C C . LEU A 1 92 ? -10.254 0.939 11.885 1.00 92.00 92 LEU A C 1
ATOM 746 O O . LEU A 1 92 ? -9.537 1.298 12.817 1.00 92.00 92 LEU A O 1
ATOM 750 N N . ALA A 1 93 ? -11.381 1.568 11.540 1.00 92.12 93 ALA A N 1
ATOM 751 C CA . ALA A 1 93 ? -11.916 2.707 12.281 1.00 92.12 93 ALA A CA 1
ATOM 752 C C . ALA A 1 93 ? -12.355 2.295 13.695 1.00 92.12 93 ALA A C 1
ATOM 754 O O . ALA A 1 93 ? -11.914 2.905 14.663 1.00 92.12 93 ALA A O 1
ATOM 755 N N . GLU A 1 94 ? -13.106 1.198 13.826 1.00 94.88 94 GLU A N 1
ATOM 756 C CA . GLU A 1 94 ? -13.529 0.645 15.123 1.00 94.88 94 GLU A CA 1
ATOM 757 C C . GLU A 1 94 ? -12.317 0.316 16.018 1.00 94.88 94 GLU A C 1
ATOM 759 O O . GLU A 1 94 ? -12.280 0.684 17.190 1.00 94.88 94 GLU A O 1
ATOM 764 N N . MET A 1 95 ? -11.274 -0.315 15.463 1.00 91.00 95 MET A N 1
ATOM 765 C CA . MET A 1 95 ? -10.034 -0.597 16.200 1.00 91.00 95 MET A CA 1
ATOM 766 C C . MET A 1 95 ? -9.247 0.666 16.572 1.00 91.00 95 MET A C 1
ATOM 768 O O . MET A 1 95 ? -8.438 0.625 17.500 1.00 91.00 95 MET A O 1
ATOM 772 N N . ALA A 1 96 ? -9.378 1.758 15.819 1.00 89.69 96 ALA A N 1
ATOM 773 C CA . ALA A 1 96 ? -8.753 3.031 16.165 1.00 89.69 96 ALA A CA 1
ATOM 774 C C . ALA A 1 96 ? -9.513 3.712 17.312 1.00 89.69 96 ALA A C 1
ATOM 776 O O . ALA A 1 96 ? -8.887 4.122 18.282 1.00 89.69 96 ALA A O 1
ATOM 777 N N . GLU A 1 97 ? -10.846 3.743 17.248 1.00 93.00 97 GLU A N 1
ATOM 778 C CA . GLU A 1 97 ? -11.712 4.279 18.306 1.00 93.00 97 GLU A CA 1
ATOM 779 C C . GLU A 1 97 ? -11.525 3.535 19.633 1.00 93.00 97 GLU A C 1
ATOM 781 O O . GLU A 1 97 ? -11.364 4.168 20.674 1.00 93.00 97 GLU A O 1
ATOM 786 N N . GLN A 1 98 ? -11.467 2.198 19.603 1.00 91.62 98 GLN A N 1
ATOM 787 C CA . GLN A 1 98 ? -11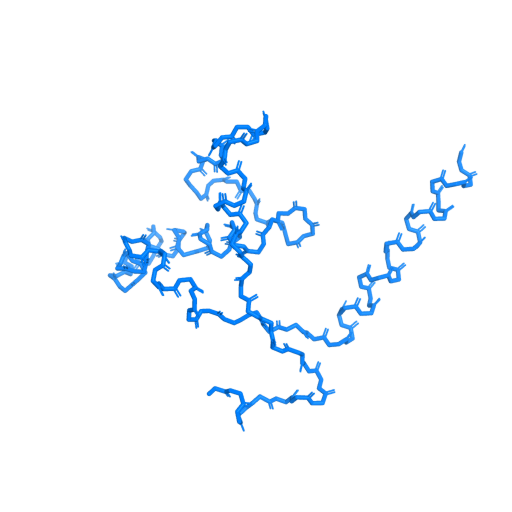.191 1.387 20.796 1.00 91.62 98 GLN A CA 1
ATOM 788 C C . GLN A 1 98 ? -9.835 1.735 21.418 1.00 91.62 98 GLN A C 1
ATOM 790 O O . GLN A 1 98 ? -9.745 1.932 22.626 1.00 91.62 98 GLN A O 1
ATOM 795 N N . ARG A 1 99 ? -8.791 1.873 20.588 1.00 89.06 99 ARG A N 1
ATOM 796 C CA . ARG A 1 99 ? -7.449 2.250 21.052 1.00 89.06 99 ARG A CA 1
ATOM 797 C C . ARG A 1 99 ? -7.407 3.645 21.670 1.00 89.06 99 ARG A C 1
ATOM 799 O O . ARG A 1 99 ? -6.635 3.852 22.599 1.00 89.06 99 ARG A O 1
ATOM 806 N N . GLU A 1 100 ? -8.184 4.598 21.165 1.00 89.56 100 GLU A N 1
ATOM 807 C CA . GLU A 1 100 ? -8.276 5.932 21.771 1.00 89.56 100 GLU A CA 1
ATOM 808 C C . GLU A 1 100 ? -9.052 5.897 23.095 1.00 89.56 100 GLU A C 1
ATOM 810 O O . GLU A 1 100 ? -8.566 6.423 24.092 1.00 89.56 100 GLU A O 1
ATOM 815 N N . ALA A 1 101 ? -10.182 5.185 23.158 1.00 89.25 101 ALA A N 1
ATOM 816 C CA . ALA A 1 101 ? -10.955 5.038 24.393 1.00 89.25 101 ALA A CA 1
ATOM 817 C C . ALA A 1 101 ? -10.150 4.365 25.524 1.00 89.25 101 ALA A C 1
ATOM 819 O O . ALA A 1 101 ? -10.240 4.769 26.682 1.00 89.25 101 ALA A O 1
ATOM 820 N N . GLU A 1 102 ? -9.330 3.360 25.198 1.00 87.69 102 GLU A N 1
ATOM 821 C CA . GLU A 1 102 ? -8.425 2.713 26.157 1.00 87.69 102 GLU A CA 1
ATOM 822 C C . GLU A 1 102 ? -7.337 3.663 26.678 1.00 87.69 102 GLU A C 1
ATOM 824 O O . GLU A 1 102 ? -6.975 3.582 27.851 1.00 87.69 102 GLU A O 1
ATOM 829 N N . LYS A 1 103 ? -6.829 4.575 25.836 1.00 84.69 103 LYS A N 1
ATOM 830 C CA . LYS A 1 103 ? -5.853 5.594 26.255 1.00 84.69 103 LYS A CA 1
ATOM 831 C C . LYS A 1 103 ? -6.475 6.661 27.150 1.00 84.69 103 LYS A C 1
ATOM 833 O O . LYS A 1 103 ? -5.798 7.131 28.051 1.00 84.69 103 LYS A O 1
ATOM 838 N N . GLU A 1 104 ? -7.721 7.061 26.898 1.00 80.19 104 GLU A N 1
ATOM 839 C CA . GLU A 1 104 ? -8.426 8.065 27.713 1.00 80.19 104 GLU A CA 1
ATOM 840 C C . GLU A 1 104 ? -8.830 7.534 29.097 1.00 80.19 104 GLU A C 1
ATOM 842 O O . GLU A 1 104 ? -8.974 8.310 30.041 1.00 80.19 104 GLU A O 1
ATOM 847 N N . ALA A 1 105 ? -9.023 6.218 29.225 1.00 76.31 105 ALA A N 1
ATOM 848 C CA . ALA A 1 105 ? -9.377 5.564 30.483 1.00 76.31 105 ALA A CA 1
ATOM 849 C C . ALA A 1 105 ? -8.171 5.247 31.395 1.00 76.31 105 ALA A C 1
ATOM 851 O O . ALA A 1 105 ? -8.385 4.858 32.548 1.00 76.31 105 ALA A O 1
ATOM 852 N N . ALA A 1 106 ? -6.940 5.371 30.885 1.00 67.06 106 ALA A N 1
ATOM 853 C CA . ALA A 1 106 ? -5.684 5.070 31.580 1.00 67.06 106 ALA A CA 1
ATOM 854 C C . ALA A 1 106 ? -5.021 6.332 32.156 1.00 67.06 106 ALA A C 1
ATOM 856 O O . ALA A 1 106 ? -4.494 6.237 33.290 1.00 67.06 106 ALA A O 1
#